Protein AF-A0A3P7J0V4-F1 (afdb_monomer)

Radius of gyration: 17.54 Å; Cα contacts (8 Å, |Δi|>4): 231; chains: 1; bounding box: 43×38×52 Å

Solvent-accessible surface area (backbone atoms only — not comparable to full-atom values): 10113 Å² total; per-residue (Å²): 86,70,74,52,78,43,51,49,66,67,49,63,59,50,65,75,52,75,83,72,81,85,85,71,68,93,69,50,63,64,53,51,56,70,61,60,56,59,62,77,76,71,80,59,53,56,41,36,83,88,79,69,43,52,34,40,43,33,53,40,47,46,61,33,95,44,40,26,37,41,38,42,31,27,38,67,66,92,53,59,69,58,52,55,50,51,48,51,52,51,36,57,55,58,60,40,70,84,74,46,93,64,84,78,56,40,57,44,22,35,31,41,28,65,49,85,52,96,86,54,83,91,57,76,45,81,65,41,77,41,88,54,48,56,43,77,55,91,92,43,78,42,80,44,44,92,85,56,87,71,72,55,34,58,70,59,46,43,54,52,54,50,52,53,53,65,73,78,106

Nearest PDB structures (foldseek):
  5xj2-assembly2_B  TM=6.779E-01  e=8.544E-09  Streptococcus pneumoniae TIGR4
  8z62-assembly2_B  TM=7.684E-01  e=4.699E-06  Pyrococcus horikoshii OT3
  2vs1-assembly1_A  TM=7.237E-01  e=7.784E-06  Pyrococcus abyssi
  6gaz-assembly1_AC  TM=5.799E-01  e=4.862E-01  Sus scrofa
  8css-assembly1_C  TM=6.198E-01  e=1.948E+00  Homo sapiens

Organism: Strongylus vulgaris (NCBI:txid40348)

Secondary structure (DSSP, 8-state):
---EEEEHHHHHHHHTTTT--SSS-TTHHHHHHHHTS-GGGG--PBPBTTTTB-SEEEEEEEEETTEEEEEEEEPPPS-HHHHHHHHHHHHHHHH-GGG-S-TT-EEEEEEEEE-SSTTS----EEEEE-S-EEEEETTEEEEE-SS----S-HHHHHHHHHHHHHHH-

InterPro domains:
  IPR029063 S-adenosyl-L-methionine-dependent methyltransferase superfamily [SSF53335] (34-164)
  IPR045850 tRNA (uracil(54)-C(5))-methyltransferase, metazoa type [PTHR45904] (42-168)

pLDDT: mean 74.43, std 21.43, range [27.09, 95.38]

Foldseek 3Di:
DAFPWDFPVVVVVVVVVVPDDDDDDDPVVVVVQVVVPPPVVLVWDGQDPVVRDTWFTTWTWDDAPQEIEIETETADDPDVVSVLVSLVVVQVQQQDPVNGPDSSHHHAFYWYWHDSDPPDDTDTHTSDGDQFDWHAEPNDIDTHGPPDDDDNDRVVVNVVVVVVVVVVD

Sequence (169 aa):
MKRIVATVAEFVEASGLLSQRSLFGLSWTGAVQIFSVQWQLIGLPPFDEFSRTGVWKMLTVREFGGDVMLILTVNPLEEKEKEESLKKEFAARFLDPTNFSERKFRVTSLFWHSIANCSDQVEYEHIGGAPYIYETLLGCRFRVSPSAFFQTNSQAAQVLYTTIGNFCL

Mean predicted aligned error: 10.37 Å

Structure (mmCIF, N/CA/C/O backbone):
data_AF-A0A3P7J0V4-F1
#
_entry.id   AF-A0A3P7J0V4-F1
#
loop_
_atom_site.group_PDB
_atom_site.id
_atom_site.type_symbol
_atom_site.label_atom_id
_atom_site.label_alt_id
_atom_site.label_comp_id
_atom_site.label_asym_id
_atom_site.label_entity_id
_atom_site.label_seq_id
_atom_site.pdbx_PDB_ins_code
_atom_site.Cartn_x
_atom_site.Cartn_y
_atom_site.Cartn_z
_atom_site.occupancy
_atom_site.B_iso_or_equiv
_atom_site.auth_seq_id
_atom_site.auth_comp_id
_atom_site.auth_asym_id
_atom_site.auth_atom_id
_atom_site.pdbx_PDB_model_num
ATOM 1 N N . MET A 1 1 ? -13.129 0.855 5.617 1.00 37.00 1 MET A N 1
ATOM 2 C CA . MET A 1 1 ? -11.923 0.584 4.817 1.00 37.00 1 MET A CA 1
ATOM 3 C C . MET A 1 1 ? -12.377 0.043 3.465 1.00 37.00 1 MET A C 1
ATOM 5 O O . MET A 1 1 ? -13.427 -0.582 3.364 1.00 37.00 1 MET A O 1
ATOM 9 N N . LYS A 1 2 ? -11.685 0.414 2.392 1.00 33.41 2 LYS A N 1
ATOM 10 C CA . LYS A 1 2 ? -11.922 -0.139 1.058 1.00 33.41 2 LYS A CA 1
ATOM 11 C C . LYS A 1 2 ? -10.589 -0.712 0.627 1.00 33.41 2 LYS A C 1
ATOM 13 O O . LYS A 1 2 ? -9.653 0.040 0.392 1.00 33.41 2 LYS A O 1
ATOM 18 N N . ARG A 1 3 ? -10.485 -2.039 0.585 1.00 33.53 3 ARG A N 1
ATOM 19 C CA . ARG A 1 3 ? -9.364 -2.683 -0.093 1.00 33.53 3 ARG A CA 1
ATOM 20 C C . ARG A 1 3 ? -9.661 -2.556 -1.581 1.00 33.53 3 ARG A C 1
ATOM 22 O O . ARG A 1 3 ? -10.389 -3.374 -2.129 1.00 33.53 3 ARG A O 1
ATOM 29 N N . ILE A 1 4 ? -9.181 -1.484 -2.199 1.00 39.47 4 ILE A N 1
ATOM 30 C CA . ILE A 1 4 ? -9.178 -1.402 -3.655 1.00 39.47 4 ILE A CA 1
ATOM 31 C C . ILE A 1 4 ? -7.970 -2.228 -4.090 1.00 39.47 4 ILE A C 1
ATOM 33 O O . ILE A 1 4 ? -6.830 -1.778 -4.004 1.00 39.47 4 ILE A O 1
ATOM 37 N N . VAL A 1 5 ? -8.231 -3.489 -4.428 1.00 35.41 5 VAL A N 1
ATOM 38 C CA . VAL A 1 5 ? -7.299 -4.307 -5.201 1.00 35.41 5 VAL A CA 1
ATOM 39 C C . VAL A 1 5 ? -7.612 -3.974 -6.645 1.00 35.41 5 VAL A C 1
ATOM 41 O O . VAL A 1 5 ? -8.654 -4.362 -7.159 1.00 35.41 5 VAL A O 1
ATOM 44 N N . ALA A 1 6 ? -6.770 -3.136 -7.225 1.00 40.84 6 ALA A N 1
ATOM 45 C CA . ALA A 1 6 ? -6.906 -2.663 -8.583 1.00 40.84 6 ALA A CA 1
ATOM 46 C C . ALA A 1 6 ? -5.818 -3.304 -9.430 1.00 40.84 6 ALA A C 1
ATOM 48 O O . ALA A 1 6 ? -4.638 -2.989 -9.243 1.00 40.84 6 ALA A O 1
ATOM 49 N N . THR A 1 7 ? -6.203 -4.180 -10.352 1.00 38.47 7 THR A N 1
ATOM 50 C CA . THR A 1 7 ? -5.309 -4.604 -11.428 1.00 38.47 7 THR A CA 1
ATOM 51 C C . THR A 1 7 ? -5.107 -3.404 -12.348 1.00 38.47 7 THR A C 1
ATOM 53 O O . THR A 1 7 ? -6.072 -2.716 -12.682 1.00 38.47 7 THR A O 1
ATOM 56 N N . VAL A 1 8 ? -3.869 -3.103 -12.744 1.00 45.94 8 VAL A N 1
ATOM 57 C CA . VAL A 1 8 ? -3.580 -1.867 -13.501 1.00 45.94 8 VAL A CA 1
ATOM 58 C C . VAL A 1 8 ? -4.386 -1.804 -14.814 1.00 45.94 8 VAL A C 1
ATOM 60 O O . VAL A 1 8 ? -4.818 -0.723 -15.214 1.00 45.94 8 VAL A O 1
ATOM 63 N N . ALA A 1 9 ? -4.673 -2.956 -15.430 1.00 33.09 9 ALA A N 1
ATOM 64 C CA . ALA A 1 9 ? -5.478 -3.074 -16.647 1.00 33.09 9 ALA A CA 1
ATOM 65 C C . ALA A 1 9 ? -6.953 -2.647 -16.472 1.00 33.09 9 ALA A C 1
ATOM 67 O O . ALA A 1 9 ? -7.460 -1.868 -17.277 1.00 33.09 9 ALA A O 1
ATOM 68 N N . GLU A 1 10 ? -7.625 -3.063 -15.394 1.00 34.00 10 GLU A N 1
ATOM 69 C CA . GLU A 1 10 ? -9.054 -2.771 -15.156 1.00 34.00 10 GLU A CA 1
ATOM 70 C C . GLU A 1 10 ? -9.323 -1.269 -14.912 1.00 34.00 10 GLU A C 1
ATOM 72 O O . GLU A 1 10 ? -10.439 -0.776 -15.081 1.00 34.00 10 GLU A O 1
ATOM 77 N N . PHE A 1 11 ? -8.293 -0.502 -14.542 1.00 43.38 11 PHE A N 1
ATOM 78 C CA . PHE A 1 11 ? -8.421 0.919 -14.204 1.00 43.38 11 PHE A CA 1
ATOM 79 C C . PHE A 1 11 ? -8.174 1.864 -15.383 1.00 43.38 11 PHE A C 1
ATOM 81 O O . PHE A 1 11 ? -8.745 2.958 -15.410 1.00 43.38 11 PHE A O 1
ATOM 88 N N . VAL A 1 12 ? -7.394 1.441 -16.386 1.00 37.47 12 VAL A N 1
ATOM 89 C CA . VAL A 1 12 ? -7.288 2.162 -17.667 1.00 37.47 12 VAL A CA 1
ATOM 90 C C . VAL A 1 12 ? -8.668 2.228 -18.329 1.00 37.47 12 VAL A C 1
ATOM 92 O O . VAL A 1 12 ? -9.079 3.295 -18.781 1.00 37.47 12 VAL A O 1
ATOM 95 N N . GLU A 1 13 ? -9.436 1.140 -18.273 1.00 30.64 13 GLU A N 1
ATOM 96 C CA . GLU A 1 13 ? -10.821 1.088 -18.756 1.00 30.64 13 GLU A CA 1
ATOM 97 C C . GLU A 1 13 ? -11.776 1.959 -17.921 1.00 30.64 13 GLU A C 1
ATOM 99 O O . GLU A 1 13 ? -12.579 2.717 -18.471 1.00 30.64 13 GLU A O 1
ATOM 104 N N . ALA A 1 14 ? -11.643 1.947 -16.590 1.00 35.62 14 ALA A N 1
ATOM 105 C CA . ALA A 1 14 ? -12.470 2.767 -15.700 1.00 35.62 14 ALA A CA 1
ATOM 106 C C . ALA A 1 14 ? -12.248 4.285 -15.874 1.00 35.62 14 ALA A C 1
ATOM 108 O O . ALA A 1 14 ? -13.165 5.075 -15.631 1.00 35.62 14 ALA A O 1
ATOM 109 N N . SER A 1 15 ? -11.069 4.713 -16.342 1.00 36.81 15 SER A N 1
ATOM 110 C CA . SER A 1 15 ? -10.793 6.124 -16.655 1.00 36.81 15 SER A CA 1
ATOM 111 C C . SER A 1 15 ? -11.631 6.658 -17.832 1.00 36.81 15 SER A C 1
ATOM 113 O O . SER A 1 15 ? -11.955 7.846 -17.866 1.00 36.81 15 SER A O 1
ATOM 115 N N . GLY A 1 16 ? -12.086 5.778 -18.734 1.00 31.30 16 GLY A N 1
ATOM 116 C CA . GLY A 1 16 ? -13.050 6.103 -19.792 1.00 31.30 16 GLY A CA 1
ATOM 117 C C . GLY A 1 16 ? -14.503 6.218 -19.306 1.00 31.30 16 GLY A C 1
ATOM 118 O O . GLY A 1 16 ? -15.337 6.811 -19.987 1.00 31.30 16 GLY A O 1
ATOM 119 N N . LEU A 1 17 ? -14.815 5.707 -18.109 1.00 33.94 17 LEU A N 1
ATOM 120 C CA . LEU A 1 17 ? -16.166 5.659 -17.527 1.00 33.94 17 LEU A CA 1
ATOM 121 C C . LEU A 1 17 ? -16.463 6.796 -16.531 1.00 33.94 17 LEU A C 1
ATOM 123 O O . LEU A 1 17 ? -17.521 6.809 -15.898 1.00 33.94 17 LEU A O 1
ATOM 127 N N . LEU A 1 18 ? -15.594 7.812 -16.444 1.00 40.34 18 LEU A N 1
ATOM 128 C CA . LEU A 1 18 ? -15.735 8.994 -15.570 1.00 40.34 18 LEU A CA 1
ATOM 129 C C . LEU A 1 18 ? -17.004 9.852 -15.809 1.00 40.34 18 LEU A C 1
ATOM 131 O O . LEU A 1 18 ? -17.198 10.864 -15.133 1.00 40.34 18 LEU A O 1
ATOM 135 N N . SER A 1 19 ? -17.894 9.452 -16.723 1.00 32.06 19 SER A N 1
ATOM 136 C CA . SER A 1 19 ? -19.179 10.106 -16.992 1.00 32.06 19 SER A CA 1
ATOM 137 C C . SER A 1 19 ? -20.293 9.757 -15.983 1.00 32.06 19 SER A C 1
ATOM 139 O O . SER A 1 19 ? -21.213 10.558 -15.821 1.00 32.06 19 SER A O 1
ATOM 141 N N . GLN A 1 20 ? -20.228 8.645 -15.234 1.00 29.59 20 GLN A N 1
ATOM 142 C CA . GLN A 1 20 ? -21.303 8.269 -14.292 1.00 29.59 20 GLN A CA 1
ATOM 143 C C . GLN A 1 20 ? -20.914 8.461 -12.817 1.00 29.59 20 GLN A C 1
ATOM 145 O O . GLN A 1 20 ? -20.478 7.549 -12.121 1.00 29.59 20 GLN A O 1
ATOM 150 N N . ARG A 1 21 ? -21.099 9.690 -12.318 1.00 37.97 21 ARG A N 1
ATOM 151 C CA . ARG A 1 21 ? -20.720 10.132 -10.960 1.00 37.97 21 ARG A CA 1
ATOM 152 C C . ARG A 1 21 ? -21.756 9.895 -9.837 1.00 37.97 21 ARG A C 1
ATOM 154 O O . ARG A 1 21 ? -21.580 10.458 -8.763 1.00 37.97 21 ARG A O 1
ATOM 161 N N . SER A 1 22 ? -22.817 9.098 -10.001 1.00 27.09 22 SER A N 1
ATOM 162 C CA . SER A 1 22 ? -23.930 9.096 -9.019 1.00 27.09 22 SER A CA 1
ATOM 163 C C . SER A 1 22 ? -24.022 7.924 -8.028 1.00 27.09 22 SER A C 1
ATOM 165 O O . SER A 1 22 ? -24.913 7.955 -7.184 1.00 27.09 22 SER A O 1
ATOM 167 N N . LEU A 1 23 ? -23.135 6.918 -8.053 1.00 29.39 23 LEU A N 1
ATOM 168 C CA . LEU A 1 23 ? -23.319 5.703 -7.224 1.00 29.39 23 LEU A CA 1
ATOM 169 C C . LEU A 1 23 ? -22.272 5.446 -6.133 1.00 29.39 23 LEU A C 1
ATOM 171 O O . LEU A 1 23 ? -22.378 4.462 -5.403 1.00 29.39 23 LEU A O 1
ATOM 175 N N . PHE A 1 24 ? -21.292 6.329 -5.946 1.00 33.16 24 PHE A N 1
ATOM 176 C CA . PHE A 1 24 ? -20.198 6.064 -5.013 1.00 33.16 24 PHE A CA 1
ATOM 177 C C . PHE A 1 24 ? -20.072 7.150 -3.942 1.00 33.16 24 PHE A C 1
ATOM 179 O O . PHE A 1 24 ? -19.746 8.300 -4.221 1.00 33.16 24 PHE A O 1
ATOM 186 N N . GLY A 1 25 ? -20.336 6.765 -2.688 1.00 28.48 25 GLY A N 1
ATOM 187 C CA . GLY A 1 25 ? -20.282 7.650 -1.524 1.00 28.48 25 GLY A CA 1
ATOM 188 C C . GLY A 1 25 ? -18.930 8.352 -1.330 1.00 28.48 25 GLY A C 1
ATOM 189 O O . GLY A 1 25 ? -17.876 7.830 -1.707 1.00 28.48 25 GLY A O 1
ATOM 190 N N . LEU A 1 26 ? -19.011 9.515 -0.675 1.00 33.16 26 LEU A N 1
ATOM 191 C CA . LEU A 1 26 ? -18.053 10.621 -0.457 1.00 33.16 26 LEU A CA 1
ATOM 192 C C . LEU A 1 26 ? -16.579 10.308 -0.071 1.00 33.16 26 LEU A C 1
ATOM 194 O O . LEU A 1 26 ? -15.815 11.243 0.144 1.00 33.16 26 LEU A O 1
ATOM 198 N N . SER A 1 27 ? -16.129 9.047 -0.031 1.00 46.94 27 SER A N 1
ATOM 199 C CA . SER A 1 27 ? -14.707 8.664 0.135 1.00 46.94 27 SER A CA 1
ATOM 200 C C . SER A 1 27 ? -13.988 8.346 -1.188 1.00 46.94 27 SER A C 1
ATOM 202 O O . SER A 1 27 ? -12.796 8.045 -1.181 1.00 46.94 27 SER A O 1
ATOM 204 N N . TRP A 1 28 ? -14.695 8.363 -2.324 1.00 44.88 28 TRP A N 1
ATOM 205 C CA . TRP A 1 28 ? -14.108 8.036 -3.629 1.00 44.88 28 TRP A CA 1
ATOM 206 C C . TRP A 1 28 ? -13.198 9.132 -4.194 1.00 44.88 28 TRP A C 1
ATOM 208 O O . TRP A 1 28 ? -12.361 8.810 -5.021 1.00 44.88 28 TRP A O 1
ATOM 218 N N . THR A 1 29 ? -13.284 10.394 -3.755 1.00 45.22 29 THR A N 1
ATOM 219 C CA . THR A 1 29 ? -12.466 11.476 -4.344 1.00 45.22 29 THR A CA 1
ATOM 220 C C . THR A 1 29 ? -10.979 11.353 -4.015 1.00 45.22 29 THR A C 1
ATOM 222 O O . THR A 1 29 ? -10.155 11.518 -4.905 1.00 45.22 29 THR A O 1
ATOM 225 N N . GLY A 1 30 ? -10.623 10.980 -2.779 1.00 43.41 30 GLY A N 1
ATOM 226 C CA . GLY A 1 30 ? -9.222 10.792 -2.377 1.00 43.41 30 GLY A CA 1
ATOM 227 C C . GLY A 1 30 ? -8.562 9.595 -3.064 1.00 43.41 30 GLY A C 1
ATOM 228 O O . GLY A 1 30 ? -7.445 9.712 -3.561 1.00 43.41 30 GLY A O 1
ATOM 229 N N . ALA A 1 31 ? -9.295 8.480 -3.193 1.00 45.28 31 ALA A N 1
ATOM 230 C CA . ALA A 1 31 ? -8.883 7.368 -4.043 1.00 45.28 31 ALA A CA 1
ATOM 231 C C . ALA A 1 31 ? -8.762 7.844 -5.497 1.00 45.28 31 ALA A C 1
ATOM 233 O O . ALA A 1 31 ? -7.691 7.788 -6.064 1.00 45.28 31 ALA A O 1
ATOM 234 N N . VAL A 1 32 ? -9.772 8.472 -6.092 1.00 47.19 32 VAL A N 1
ATOM 235 C CA . VAL A 1 32 ? -9.666 8.995 -7.467 1.00 47.19 32 VAL A CA 1
ATOM 236 C C . VAL A 1 32 ? -8.475 9.951 -7.658 1.00 47.19 32 VAL A C 1
ATOM 238 O O . VAL A 1 32 ? -7.922 9.984 -8.745 1.00 47.19 32 VAL A O 1
ATOM 241 N N . GLN A 1 33 ? -8.005 10.664 -6.631 1.00 45.50 33 GLN A N 1
ATOM 242 C CA . GLN A 1 33 ? -6.861 11.576 -6.730 1.00 45.50 33 GLN A CA 1
ATOM 243 C C . GLN A 1 33 ? -5.488 10.906 -6.557 1.00 45.50 33 GLN A C 1
ATOM 245 O O . GLN A 1 33 ? -4.562 11.241 -7.292 1.00 45.50 33 GLN A O 1
ATOM 250 N N . ILE A 1 34 ? -5.360 9.923 -5.657 1.00 50.06 34 ILE A N 1
ATOM 251 C CA . ILE A 1 34 ? -4.191 9.021 -5.623 1.00 50.06 34 ILE A CA 1
ATOM 252 C C . ILE A 1 34 ? -4.117 8.221 -6.936 1.00 50.06 34 ILE A C 1
ATOM 254 O O . ILE A 1 34 ? -3.036 7.948 -7.443 1.00 50.06 34 ILE A O 1
ATOM 258 N N . PHE A 1 35 ? -5.272 7.868 -7.503 1.00 47.72 35 PHE A N 1
ATOM 259 C CA . PHE A 1 35 ? -5.399 7.005 -8.676 1.00 47.72 35 PHE A CA 1
ATOM 260 C C . PHE A 1 35 ? -5.402 7.795 -10.002 1.00 47.72 35 PHE A C 1
ATOM 262 O O . PHE A 1 35 ? -5.111 7.221 -11.045 1.00 47.72 35 PHE A O 1
ATOM 269 N N . SER A 1 36 ? -5.634 9.117 -9.969 1.00 40.91 36 SER A N 1
ATOM 270 C CA . SER A 1 36 ? -5.398 10.069 -11.073 1.00 40.91 36 SER A CA 1
ATOM 271 C C . SER A 1 36 ? -3.907 10.356 -11.278 1.00 40.91 36 SER A C 1
ATOM 273 O O . SER A 1 36 ? -3.541 11.226 -12.073 1.00 40.91 36 SER A O 1
ATOM 275 N N . VAL A 1 37 ? -3.022 9.633 -10.592 1.00 47.44 37 VAL A N 1
ATOM 276 C CA . VAL A 1 37 ? -1.644 9.491 -11.046 1.00 47.44 37 VAL A CA 1
ATOM 277 C C . VAL A 1 37 ? -1.713 8.745 -12.371 1.00 47.44 37 VAL A C 1
ATOM 279 O O . VAL A 1 37 ? -1.754 7.522 -12.425 1.00 47.44 37 VAL A O 1
ATOM 282 N N . GLN A 1 38 ? -1.825 9.520 -13.449 1.00 44.31 38 GLN A N 1
ATOM 283 C CA . GLN A 1 38 ? -1.704 9.060 -14.819 1.00 44.31 38 GLN A CA 1
ATOM 284 C C . GLN A 1 38 ? -0.436 8.212 -14.894 1.00 44.31 38 GLN A C 1
ATOM 286 O O . GLN A 1 38 ? 0.671 8.742 -14.892 1.00 44.31 38 GLN A O 1
ATOM 291 N N . TRP A 1 39 ? -0.601 6.891 -14.970 1.00 50.28 39 TRP A N 1
ATOM 292 C CA . TRP A 1 39 ? 0.478 5.915 -15.161 1.00 50.28 39 TRP A CA 1
ATOM 293 C C . TRP A 1 39 ? 1.312 6.195 -16.423 1.00 50.28 39 TRP A C 1
ATOM 295 O O . TRP A 1 39 ? 2.413 5.675 -16.567 1.00 50.28 39 TRP A O 1
ATOM 305 N N . GLN A 1 40 ? 0.830 7.095 -17.289 1.00 4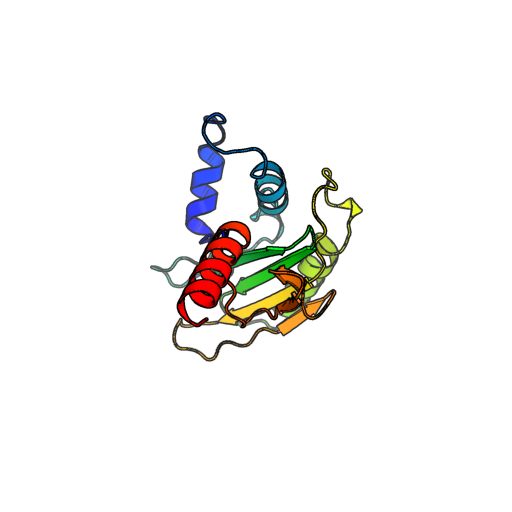1.78 40 GLN A N 1
ATOM 306 C CA . GLN A 1 40 ? 1.596 7.728 -18.361 1.00 41.78 40 GLN A CA 1
ATOM 307 C C . GLN A 1 40 ? 2.883 8.420 -17.871 1.00 41.78 40 GLN A C 1
ATOM 309 O O . GLN A 1 40 ? 3.812 8.562 -18.657 1.00 41.78 40 GLN A O 1
ATOM 314 N N . LEU A 1 41 ? 2.974 8.819 -16.596 1.00 42.00 41 LEU A N 1
ATOM 315 C CA . LEU A 1 41 ? 4.153 9.495 -16.043 1.00 42.00 41 LEU A CA 1
ATOM 316 C C . LEU A 1 41 ? 5.346 8.567 -15.784 1.00 42.00 41 LEU A C 1
ATOM 318 O O . LEU A 1 41 ? 6.466 9.056 -15.811 1.00 42.00 41 LEU A O 1
ATOM 322 N N . ILE A 1 42 ? 5.147 7.255 -15.601 1.00 54.72 42 ILE A N 1
ATOM 323 C CA . ILE A 1 42 ? 6.261 6.335 -15.290 1.00 54.72 42 ILE A CA 1
ATOM 324 C C . ILE A 1 42 ? 6.808 5.628 -16.552 1.00 54.72 42 ILE A C 1
ATOM 326 O O . ILE A 1 42 ? 7.644 4.735 -16.474 1.00 54.72 42 ILE A O 1
ATOM 330 N N . GLY A 1 43 ? 6.350 6.015 -17.749 1.00 60.81 43 GLY A N 1
ATOM 331 C CA . GLY A 1 43 ? 6.928 5.606 -19.043 1.00 60.81 43 GLY A CA 1
ATOM 332 C C . GLY A 1 43 ? 6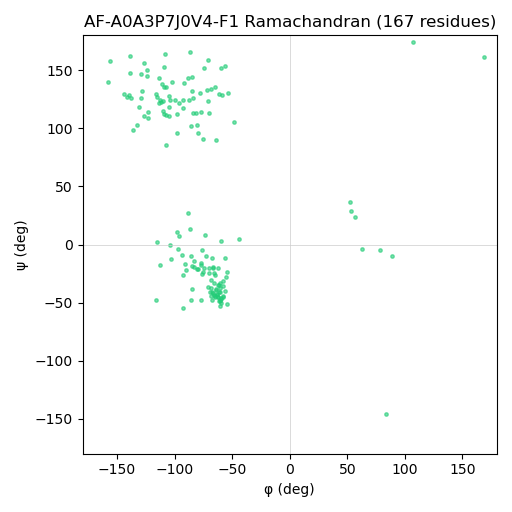.890 4.106 -19.384 1.00 60.81 43 GLY A C 1
ATOM 333 O O . GLY A 1 43 ? 7.278 3.729 -20.487 1.00 60.81 43 GLY A O 1
ATOM 334 N N . LEU A 1 44 ? 6.424 3.249 -18.473 1.00 71.94 44 LEU A N 1
ATOM 335 C CA . LEU A 1 44 ? 6.434 1.793 -18.601 1.00 71.94 44 LEU A CA 1
ATOM 336 C C . LEU A 1 44 ? 5.009 1.235 -18.711 1.00 71.94 44 LEU A C 1
ATOM 338 O O . LEU A 1 44 ? 4.102 1.747 -18.048 1.00 71.94 44 LEU A O 1
ATOM 342 N N . PRO A 1 45 ? 4.795 0.181 -19.518 1.00 78.88 45 PRO A N 1
ATOM 343 C CA . PRO A 1 45 ? 3.469 -0.376 -19.741 1.00 78.88 45 PRO A CA 1
ATOM 344 C C . PRO A 1 45 ? 2.961 -1.188 -18.533 1.00 78.88 45 PRO A C 1
ATOM 346 O O . PRO A 1 45 ? 3.763 -1.763 -17.780 1.00 78.88 45 PRO A O 1
ATOM 349 N N . PRO A 1 46 ? 1.628 -1.264 -18.344 1.00 81.56 46 PRO A N 1
ATOM 350 C CA . PRO A 1 46 ? 1.025 -2.196 -17.397 1.00 81.56 46 PRO A CA 1
ATOM 351 C C . PRO A 1 46 ? 1.375 -3.641 -17.756 1.00 81.56 46 PRO A C 1
ATOM 353 O O . PRO A 1 46 ? 1.625 -3.954 -18.919 1.00 81.56 46 PRO A O 1
ATOM 356 N N . PHE A 1 47 ? 1.412 -4.511 -16.750 1.00 82.00 47 PHE A N 1
ATOM 357 C CA . PHE A 1 47 ? 1.640 -5.935 -16.951 1.00 82.00 47 PHE A CA 1
ATOM 358 C C . PHE A 1 47 ? 0.413 -6.579 -17.599 1.00 82.00 47 PHE A C 1
ATOM 360 O O . PHE A 1 47 ? -0.693 -6.500 -17.066 1.00 82.00 47 PHE A O 1
ATOM 367 N N . ASP A 1 48 ? 0.629 -7.222 -18.737 1.00 79.81 48 ASP A N 1
ATOM 368 C CA . ASP A 1 48 ? -0.347 -8.042 -19.439 1.00 79.81 48 ASP A CA 1
ATOM 369 C C . ASP A 1 48 ? -0.133 -9.512 -19.058 1.00 79.81 48 ASP A C 1
ATOM 371 O O . ASP A 1 48 ? 0.947 -10.075 -19.249 1.00 79.81 48 ASP A O 1
ATOM 375 N N . GLU A 1 49 ? -1.171 -10.142 -18.508 1.00 79.50 49 GLU A N 1
ATOM 376 C CA . GLU A 1 49 ? -1.125 -11.534 -18.058 1.00 79.50 49 GLU A CA 1
ATOM 377 C C . GLU A 1 49 ? -1.003 -12.538 -19.212 1.00 79.50 49 GLU A C 1
ATOM 379 O O . GLU A 1 49 ? -0.379 -13.586 -19.035 1.00 79.50 49 GLU A O 1
ATOM 384 N N . PHE A 1 50 ? -1.546 -12.223 -20.394 1.00 80.06 50 PHE A N 1
ATOM 385 C CA . PHE A 1 50 ? -1.518 -13.118 -21.551 1.00 80.06 50 PHE A CA 1
ATOM 386 C C . PHE A 1 50 ? -0.151 -13.112 -22.228 1.00 80.06 50 PHE A C 1
ATOM 388 O O . PHE A 1 50 ? 0.404 -14.173 -22.511 1.00 80.06 50 PHE A O 1
ATOM 395 N N . SER A 1 51 ? 0.410 -11.923 -22.472 1.00 82.81 51 SER A N 1
ATOM 396 C CA . SER A 1 51 ? 1.742 -11.790 -23.077 1.00 82.81 51 SER A CA 1
ATOM 397 C C . SER A 1 51 ? 2.881 -11.920 -22.060 1.00 82.81 51 SER A C 1
ATOM 399 O O . SER A 1 51 ? 4.031 -12.105 -22.454 1.00 82.81 51 SER A O 1
ATOM 401 N N . ARG A 1 52 ? 2.576 -11.843 -20.754 1.00 80.19 52 ARG A N 1
ATOM 402 C CA . ARG A 1 52 ? 3.537 -11.782 -19.636 1.00 80.19 52 ARG A CA 1
ATOM 403 C C . ARG A 1 52 ? 4.571 -10.666 -19.789 1.00 80.19 52 ARG A C 1
ATOM 405 O O . ARG A 1 52 ? 5.691 -10.778 -19.291 1.00 80.19 52 ARG A O 1
ATOM 412 N N . THR A 1 53 ? 4.190 -9.590 -20.467 1.00 79.69 53 THR A N 1
ATOM 413 C CA . THR A 1 53 ? 5.029 -8.410 -20.676 1.00 79.69 53 THR A CA 1
ATOM 414 C C . THR A 1 53 ? 4.508 -7.228 -19.871 1.00 79.69 53 THR A C 1
ATOM 416 O O . THR A 1 53 ? 3.323 -7.144 -19.570 1.00 79.69 53 THR A O 1
ATOM 419 N N . GLY A 1 54 ? 5.400 -6.310 -19.506 1.00 81.06 54 GLY A N 1
ATOM 420 C CA . GLY A 1 54 ? 5.067 -5.103 -18.753 1.00 81.06 54 GLY A CA 1
ATOM 421 C C . GLY A 1 54 ? 5.531 -5.145 -17.304 1.00 81.06 54 GLY A C 1
ATOM 422 O O . GLY A 1 54 ? 6.102 -6.131 -16.838 1.00 81.06 54 GLY A O 1
ATOM 423 N N . VAL A 1 55 ? 5.353 -4.023 -16.609 1.00 83.38 55 VAL A N 1
ATOM 424 C CA . VAL A 1 55 ? 5.982 -3.798 -15.300 1.00 83.38 55 VAL A CA 1
ATOM 425 C C . VAL A 1 55 ? 4.940 -3.658 -14.203 1.00 83.38 55 VAL A C 1
ATOM 427 O O . VAL A 1 55 ? 5.047 -4.315 -13.174 1.00 83.38 55 VAL A O 1
ATOM 430 N N . TRP A 1 56 ? 3.900 -2.852 -14.405 1.00 84.62 56 TRP A N 1
ATOM 431 C CA . TRP A 1 56 ? 2.954 -2.534 -13.331 1.00 84.62 56 TRP A CA 1
ATOM 432 C C . TRP A 1 56 ? 1.881 -3.610 -13.184 1.00 84.62 56 TRP A C 1
ATOM 434 O O . TRP A 1 56 ? 1.032 -3.746 -14.061 1.00 84.62 56 TRP A O 1
ATOM 444 N N . LYS A 1 57 ? 1.881 -4.346 -12.066 1.00 83.94 57 LYS A N 1
ATOM 445 C CA . LYS A 1 57 ? 0.872 -5.384 -11.795 1.00 83.94 57 LYS A CA 1
ATOM 446 C C . LYS A 1 57 ? -0.302 -4.839 -10.993 1.00 83.94 57 LYS A C 1
ATOM 448 O O . LYS A 1 57 ? -1.454 -4.967 -11.402 1.00 83.94 57 LYS A O 1
ATOM 453 N N . MET A 1 58 ? -0.016 -4.227 -9.845 1.00 83.06 58 MET A N 1
ATOM 454 C CA . MET A 1 58 ? -1.054 -3.845 -8.887 1.00 83.06 58 MET A CA 1
ATOM 455 C C . MET A 1 58 ? -0.581 -2.729 -7.956 1.00 83.06 58 MET A C 1
ATOM 457 O O . MET A 1 58 ? 0.535 -2.773 -7.444 1.00 83.06 58 MET A O 1
ATOM 461 N N . LEU A 1 59 ? -1.461 -1.772 -7.660 1.00 85.44 59 LEU A N 1
ATOM 462 C CA . LEU A 1 59 ? -1.270 -0.807 -6.576 1.00 85.44 59 LEU A CA 1
ATOM 463 C C . LEU A 1 59 ? -2.228 -1.152 -5.437 1.00 85.44 59 LEU A C 1
ATOM 465 O O . LEU A 1 59 ? -3.442 -1.012 -5.568 1.00 85.44 59 LEU A O 1
ATOM 469 N N . THR A 1 60 ? -1.688 -1.602 -4.307 1.00 86.12 60 THR A N 1
ATOM 470 C CA . THR A 1 60 ? -2.490 -1.848 -3.105 1.00 86.12 60 THR A CA 1
ATOM 471 C C . THR A 1 60 ? -2.482 -0.609 -2.225 1.00 86.12 60 THR A C 1
ATOM 473 O O . THR A 1 60 ? -1.426 -0.142 -1.802 1.00 86.12 60 THR A O 1
ATOM 476 N N . VAL A 1 61 ? -3.676 -0.117 -1.903 1.00 87.25 61 VAL A N 1
ATOM 477 C CA . VAL A 1 61 ? -3.876 1.017 -0.997 1.00 87.25 61 VAL A CA 1
ATOM 478 C C . VAL A 1 61 ? -4.502 0.511 0.297 1.00 87.25 61 VAL A C 1
ATOM 480 O O . VAL A 1 61 ? -5.564 -0.116 0.284 1.00 87.25 61 VAL A O 1
ATOM 483 N N . ARG A 1 62 ? -3.842 0.774 1.426 1.00 87.50 62 ARG A N 1
ATOM 484 C CA . ARG A 1 62 ? -4.384 0.535 2.768 1.00 87.50 62 ARG A CA 1
ATOM 485 C C . ARG A 1 62 ? -4.530 1.874 3.472 1.00 87.50 62 ARG A C 1
ATOM 487 O O . ARG A 1 62 ? -3.568 2.624 3.557 1.00 87.50 62 ARG A O 1
ATOM 494 N N . GLU A 1 63 ? -5.719 2.159 3.982 1.00 86.81 63 GLU A N 1
ATOM 495 C CA . GLU A 1 63 ? -6.033 3.423 4.648 1.00 86.81 63 GLU A CA 1
ATOM 496 C C . GLU A 1 63 ? -6.683 3.147 6.001 1.00 86.81 63 GLU A C 1
ATOM 498 O O . GLU A 1 63 ? -7.706 2.457 6.068 1.00 86.81 63 GLU A O 1
ATOM 503 N N . PHE A 1 64 ? -6.113 3.738 7.052 1.00 85.50 64 PHE A N 1
ATOM 504 C CA . PHE A 1 64 ? -6.652 3.711 8.407 1.00 85.50 64 PHE A CA 1
ATOM 505 C C . PHE A 1 64 ? -6.484 5.075 9.070 1.00 85.50 64 PHE A C 1
ATOM 507 O O . PHE A 1 64 ? -5.394 5.639 9.074 1.00 85.50 64 PHE A O 1
ATOM 514 N N . GLY A 1 65 ? -7.568 5.628 9.620 1.00 78.38 65 GLY A N 1
ATOM 515 C CA . GLY A 1 65 ? -7.519 6.891 10.369 1.00 78.38 65 GLY A CA 1
ATOM 516 C C . GLY A 1 65 ? -6.932 8.091 9.604 1.00 78.38 65 GLY A C 1
ATOM 517 O O . GLY A 1 65 ? -6.437 9.016 10.239 1.00 78.38 65 GLY A O 1
ATOM 518 N N . GLY A 1 66 ? -6.957 8.071 8.265 1.00 80.75 66 GLY A N 1
ATOM 519 C CA . GLY A 1 66 ? -6.364 9.095 7.395 1.00 80.75 66 GLY A CA 1
ATOM 520 C C . GLY A 1 66 ? -4.893 8.863 7.021 1.00 80.75 66 GLY A C 1
ATOM 521 O O . GLY A 1 66 ? -4.393 9.537 6.120 1.00 80.75 66 GLY A O 1
ATOM 522 N N . ASP A 1 67 ? -4.212 7.900 7.649 1.00 86.69 67 ASP A N 1
ATOM 523 C CA . ASP A 1 67 ? -2.887 7.444 7.230 1.00 86.69 67 ASP A CA 1
ATOM 524 C C . ASP A 1 67 ? -3.022 6.385 6.125 1.00 86.69 67 ASP A C 1
ATOM 526 O O . ASP A 1 67 ? -3.789 5.424 6.240 1.00 86.69 67 ASP A O 1
ATOM 530 N N . VAL A 1 68 ? -2.254 6.561 5.051 1.00 88.88 68 VAL A N 1
ATOM 531 C CA . VAL A 1 68 ? -2.272 5.706 3.862 1.00 88.88 68 VAL A CA 1
ATOM 532 C C . VAL A 1 68 ? -0.927 5.011 3.684 1.00 88.88 68 VAL A C 1
ATOM 534 O O . VAL A 1 68 ? 0.128 5.648 3.657 1.00 88.88 68 VAL A O 1
ATOM 537 N N . MET A 1 69 ? -0.989 3.696 3.502 1.00 90.81 69 MET A N 1
ATOM 538 C CA . MET A 1 69 ? 0.103 2.858 3.031 1.00 90.81 69 MET A CA 1
ATOM 539 C C . MET A 1 69 ? -0.146 2.471 1.577 1.00 90.81 69 MET A C 1
ATOM 541 O O . MET A 1 69 ? -1.206 1.930 1.246 1.00 90.81 69 MET A O 1
ATOM 545 N N . LEU A 1 70 ? 0.846 2.711 0.726 1.00 91.06 70 LEU A N 1
ATOM 546 C CA . LEU A 1 70 ? 0.850 2.264 -0.661 1.00 91.06 70 LEU A CA 1
ATOM 547 C C . LEU A 1 70 ? 1.844 1.121 -0.821 1.00 91.06 70 LEU A C 1
ATOM 549 O O . LEU A 1 70 ? 2.966 1.185 -0.324 1.00 91.06 70 LEU A O 1
ATOM 553 N N . ILE A 1 71 ? 1.428 0.084 -1.536 1.00 90.50 71 ILE A N 1
ATOM 554 C CA . ILE A 1 71 ? 2.279 -1.045 -1.892 1.00 90.50 71 ILE A CA 1
ATOM 555 C C . ILE A 1 71 ? 2.198 -1.203 -3.404 1.00 90.50 71 ILE A C 1
ATOM 557 O O . ILE A 1 71 ? 1.146 -1.573 -3.938 1.00 90.50 71 ILE A O 1
ATOM 561 N N . LEU A 1 72 ? 3.296 -0.903 -4.090 1.00 89.88 72 LEU A N 1
ATOM 562 C CA . LEU A 1 72 ? 3.386 -1.035 -5.535 1.00 89.88 72 LEU A CA 1
ATOM 563 C C . LEU A 1 72 ? 3.939 -2.412 -5.887 1.00 89.88 72 LEU A C 1
ATOM 565 O O . LEU A 1 72 ? 5.055 -2.754 -5.512 1.00 89.88 72 LEU A O 1
ATOM 569 N N . THR A 1 73 ? 3.126 -3.202 -6.581 1.00 88.50 73 THR A N 1
ATOM 570 C CA . THR A 1 73 ? 3.485 -4.536 -7.054 1.00 88.50 73 THR A CA 1
ATOM 571 C C . THR A 1 73 ? 3.888 -4.479 -8.515 1.00 88.50 73 THR A C 1
ATOM 573 O O . THR A 1 73 ? 3.108 -4.028 -9.362 1.00 88.50 73 THR A O 1
ATOM 576 N N . VAL A 1 74 ? 5.087 -4.969 -8.806 1.00 88.38 74 VAL A N 1
ATOM 577 C CA . VAL A 1 74 ? 5.679 -4.952 -10.140 1.00 88.38 74 VAL A CA 1
ATOM 578 C C . VAL A 1 74 ? 6.131 -6.335 -10.580 1.00 88.38 74 VAL A C 1
ATOM 580 O O . VAL A 1 74 ? 6.412 -7.215 -9.765 1.00 88.38 74 VAL A O 1
ATOM 583 N N . ASN A 1 75 ? 6.214 -6.518 -11.893 1.00 88.12 75 ASN A N 1
ATOM 584 C CA . ASN A 1 75 ? 7.035 -7.565 -12.472 1.00 88.12 75 ASN A CA 1
ATOM 585 C C . ASN A 1 75 ? 8.517 -7.184 -12.299 1.00 88.12 75 ASN A C 1
ATOM 587 O O . ASN A 1 75 ? 8.849 -6.044 -12.627 1.00 88.12 75 ASN A O 1
ATOM 591 N N . PRO A 1 76 ? 9.395 -8.090 -11.831 1.00 85.69 76 PRO A N 1
ATOM 592 C CA . PRO A 1 76 ? 10.818 -7.804 -11.700 1.00 85.69 76 PRO A CA 1
ATOM 593 C C . PRO A 1 76 ? 11.413 -7.301 -13.014 1.00 85.69 76 PRO A C 1
ATOM 595 O O . PRO A 1 76 ? 11.190 -7.902 -14.068 1.00 85.69 76 PRO A O 1
ATOM 598 N N . LEU A 1 77 ? 12.151 -6.191 -12.952 1.00 84.44 77 LEU A N 1
ATOM 599 C CA . LEU A 1 77 ? 12.854 -5.659 -14.112 1.00 84.44 77 LEU A CA 1
ATOM 600 C C . LEU A 1 77 ? 14.207 -6.365 -14.244 1.00 84.44 77 LEU A C 1
ATOM 602 O O . LEU A 1 77 ? 14.877 -6.648 -13.252 1.00 84.44 77 LEU A O 1
ATOM 606 N N . GLU A 1 78 ? 14.649 -6.602 -15.479 1.00 81.44 78 GLU A N 1
ATOM 607 C CA . GLU A 1 78 ? 16.005 -7.112 -15.731 1.00 81.44 78 GLU A CA 1
ATOM 608 C C . GLU A 1 78 ? 17.074 -6.083 -15.323 1.00 81.44 78 GLU A C 1
ATOM 610 O O . GLU A 1 78 ? 18.149 -6.429 -14.833 1.00 81.44 78 GLU A O 1
ATOM 615 N N . GLU A 1 79 ? 16.757 -4.796 -15.482 1.00 86.62 79 GLU A N 1
ATOM 616 C CA . GLU A 1 79 ? 17.664 -3.686 -15.216 1.00 86.62 79 GLU A CA 1
ATOM 617 C C . GLU A 1 79 ? 17.415 -3.076 -13.832 1.00 86.62 79 GLU A C 1
ATOM 619 O O . GLU A 1 79 ? 16.561 -2.206 -13.642 1.00 86.62 79 GLU A O 1
ATOM 624 N N . LYS A 1 80 ? 18.210 -3.521 -12.855 1.00 86.38 80 LYS A N 1
ATOM 625 C CA . LYS A 1 80 ? 18.089 -3.103 -11.449 1.00 86.38 80 LYS A CA 1
ATOM 626 C C . LYS A 1 80 ? 18.281 -1.601 -11.230 1.00 86.38 80 LYS A C 1
ATOM 628 O O . LYS A 1 80 ? 17.635 -1.027 -10.362 1.00 86.38 80 LYS A O 1
ATOM 633 N N . GLU A 1 81 ? 19.136 -0.944 -12.014 1.00 88.00 81 GLU A N 1
ATOM 634 C CA . GLU A 1 81 ? 19.365 0.504 -11.887 1.00 88.00 81 GLU A CA 1
ATOM 635 C C . GLU A 1 81 ? 18.105 1.316 -12.211 1.00 88.00 81 GLU A C 1
ATOM 637 O O . GLU A 1 81 ? 17.786 2.282 -11.513 1.00 88.00 81 GLU A O 1
ATOM 642 N N . LYS A 1 82 ? 17.345 0.885 -13.226 1.00 85.75 82 LYS A N 1
ATOM 643 C CA . LYS A 1 82 ? 16.048 1.486 -13.548 1.00 85.75 82 LYS A CA 1
ATOM 644 C C . LYS A 1 82 ? 15.045 1.247 -12.431 1.00 85.75 82 LYS A C 1
ATOM 646 O O . LYS A 1 82 ? 14.366 2.187 -12.036 1.00 85.75 82 LYS A O 1
ATOM 651 N N . GLU A 1 83 ? 14.985 0.035 -11.884 1.00 87.56 83 GLU A N 1
ATOM 652 C CA . GLU A 1 83 ? 14.097 -0.284 -10.760 1.00 87.56 83 GLU A CA 1
ATOM 653 C C . GLU A 1 83 ? 14.371 0.613 -9.538 1.00 87.56 83 GLU A C 1
ATOM 655 O O . GLU A 1 83 ? 13.446 1.201 -8.980 1.00 87.56 83 GLU A O 1
ATOM 660 N N . GLU A 1 84 ? 15.640 0.824 -9.182 1.00 89.75 84 GLU A N 1
ATOM 661 C CA . GLU A 1 84 ? 16.028 1.739 -8.100 1.00 89.75 84 GLU A CA 1
ATOM 662 C C . GLU A 1 84 ? 15.662 3.204 -8.381 1.00 89.75 84 GLU A C 1
ATOM 664 O O . GLU A 1 84 ? 15.236 3.933 -7.479 1.00 89.75 84 GLU A O 1
ATOM 669 N N . SER A 1 85 ? 15.793 3.655 -9.631 1.00 88.81 85 SER A N 1
ATOM 670 C CA . SER A 1 85 ? 15.358 4.998 -10.030 1.00 88.81 85 SER A CA 1
ATOM 671 C C . SER A 1 85 ? 13.843 5.166 -9.875 1.00 88.81 85 SER A C 1
ATOM 673 O O . SER A 1 85 ? 13.386 6.172 -9.332 1.00 88.81 85 SER A O 1
ATOM 675 N N . LEU A 1 86 ? 13.069 4.160 -10.290 1.00 87.38 86 LEU A N 1
ATOM 676 C CA . LEU A 1 86 ? 11.609 4.152 -10.187 1.00 87.38 86 LEU A CA 1
ATOM 677 C C . LEU A 1 86 ? 11.140 4.188 -8.733 1.00 87.38 86 LEU A C 1
ATOM 679 O O . LEU A 1 86 ? 10.233 4.950 -8.398 1.00 87.38 86 LEU A O 1
ATOM 683 N N . LYS A 1 87 ? 11.784 3.417 -7.848 1.00 90.31 87 LYS A N 1
ATOM 684 C CA . LYS A 1 87 ? 11.503 3.450 -6.404 1.00 90.31 87 LYS A CA 1
ATOM 685 C C . LYS A 1 87 ? 11.700 4.850 -5.827 1.00 90.31 87 LYS A C 1
ATOM 687 O O . LYS A 1 87 ? 10.847 5.329 -5.081 1.00 90.31 87 LYS A O 1
ATOM 692 N N . LYS A 1 88 ? 12.802 5.521 -6.184 1.00 90.00 88 LYS A N 1
ATOM 693 C CA . LYS A 1 88 ? 13.108 6.883 -5.716 1.00 90.00 88 LYS A CA 1
ATOM 694 C C . LYS A 1 88 ? 12.104 7.908 -6.228 1.00 90.00 88 LYS A C 1
ATOM 696 O O . LYS A 1 88 ? 11.645 8.738 -5.448 1.00 90.00 88 LYS A O 1
ATOM 701 N N . GLU A 1 89 ? 11.747 7.841 -7.507 1.00 86.94 89 GLU A N 1
ATOM 702 C CA . GLU A 1 89 ? 10.748 8.730 -8.107 1.00 86.94 89 GLU A CA 1
ATOM 703 C C . GLU A 1 89 ? 9.373 8.538 -7.459 1.00 86.94 89 GLU A C 1
ATOM 705 O O . GLU A 1 89 ? 8.726 9.506 -7.053 1.00 86.94 89 GLU A O 1
ATOM 710 N N . PHE A 1 90 ? 8.964 7.282 -7.269 1.00 86.44 90 PHE A N 1
ATOM 711 C CA . PHE A 1 90 ? 7.730 6.936 -6.578 1.00 86.44 90 PHE A CA 1
ATOM 712 C C . PHE A 1 90 ? 7.729 7.466 -5.138 1.00 86.44 90 PHE A C 1
ATOM 714 O O . PHE A 1 90 ? 6.778 8.127 -4.716 1.00 86.44 90 PHE A O 1
ATOM 721 N N . ALA A 1 91 ? 8.817 7.258 -4.393 1.00 89.25 91 ALA A N 1
ATOM 722 C CA . ALA A 1 91 ? 8.946 7.771 -3.035 1.00 89.25 91 ALA A CA 1
ATOM 723 C C . ALA A 1 91 ? 8.860 9.303 -2.980 1.00 89.25 91 ALA A C 1
ATOM 725 O O . ALA A 1 91 ? 8.086 9.844 -2.191 1.00 89.25 91 ALA A O 1
ATOM 726 N N . ALA A 1 92 ? 9.588 10.005 -3.850 1.00 87.31 92 ALA A N 1
ATOM 727 C CA . ALA A 1 92 ? 9.569 11.463 -3.915 1.00 87.31 92 ALA A CA 1
ATOM 728 C C . ALA A 1 92 ? 8.175 12.013 -4.259 1.00 87.31 92 ALA A C 1
ATOM 730 O O . ALA A 1 92 ? 7.715 12.980 -3.654 1.00 87.31 92 ALA A O 1
ATOM 731 N N . ARG A 1 93 ? 7.468 11.369 -5.194 1.00 83.81 93 ARG A N 1
ATOM 732 C CA . ARG A 1 93 ? 6.139 11.796 -5.640 1.00 83.81 93 ARG A CA 1
ATOM 733 C C . ARG A 1 93 ? 5.082 11.634 -4.553 1.00 83.81 93 ARG A C 1
ATOM 735 O O . ARG A 1 93 ? 4.296 12.553 -4.336 1.00 83.81 93 ARG A O 1
ATOM 742 N N . PHE A 1 94 ? 5.031 10.475 -3.900 1.00 84.19 94 PHE A N 1
ATOM 743 C CA . PHE A 1 94 ? 3.936 10.149 -2.985 1.00 84.19 94 PHE A CA 1
ATOM 744 C C . PHE A 1 94 ? 4.188 10.572 -1.534 1.00 84.19 94 PHE A C 1
ATOM 746 O O . PHE A 1 94 ? 3.217 10.749 -0.803 1.00 84.19 94 PHE A O 1
ATOM 753 N N . LEU A 1 95 ? 5.442 10.764 -1.106 1.00 85.94 95 LEU A N 1
ATOM 754 C CA . LEU A 1 95 ? 5.733 11.279 0.240 1.00 85.94 95 LEU A CA 1
ATOM 755 C C . LEU A 1 95 ? 5.607 12.797 0.350 1.00 85.94 95 LEU A C 1
ATOM 757 O O . LEU A 1 95 ? 5.446 13.299 1.460 1.00 85.94 95 LEU A O 1
ATOM 761 N N . ASP A 1 96 ? 5.681 13.530 -0.761 1.00 82.81 96 ASP A N 1
ATOM 762 C CA . ASP A 1 96 ? 5.517 14.980 -0.748 1.00 82.81 96 ASP A CA 1
ATOM 763 C C . ASP A 1 96 ? 4.023 15.353 -0.622 1.00 82.81 96 ASP A C 1
ATOM 765 O O . ASP A 1 96 ? 3.240 15.114 -1.545 1.00 82.81 96 ASP A O 1
ATOM 769 N N . PRO A 1 97 ? 3.587 15.970 0.493 1.00 73.75 97 PRO A N 1
ATOM 770 C CA . PRO A 1 97 ? 2.186 16.327 0.699 1.00 73.75 97 PRO A CA 1
ATOM 771 C C . PRO A 1 97 ? 1.685 17.412 -0.262 1.00 73.75 97 PRO A C 1
ATOM 773 O O . PRO A 1 97 ? 0.475 17.555 -0.434 1.00 73.75 97 PRO A O 1
ATOM 776 N N . THR A 1 98 ? 2.582 18.202 -0.864 1.00 76.94 98 THR A N 1
ATOM 777 C CA . THR A 1 98 ? 2.216 19.287 -1.792 1.00 76.94 98 THR A CA 1
ATOM 778 C C . THR A 1 98 ? 1.672 18.760 -3.118 1.00 76.94 98 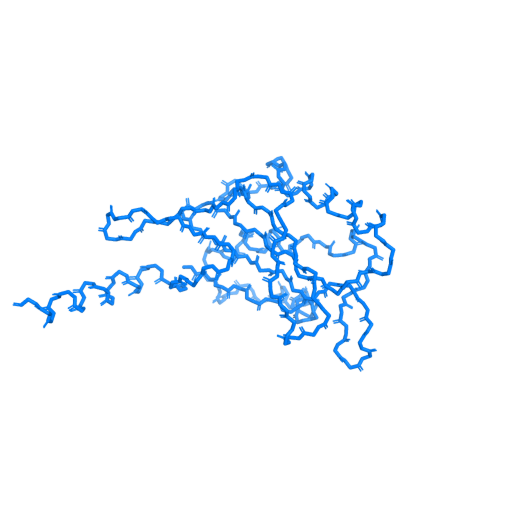THR A C 1
ATOM 780 O O . THR A 1 98 ? 0.922 19.451 -3.806 1.00 76.94 98 THR A O 1
ATOM 783 N N . ASN A 1 99 ? 1.975 17.500 -3.429 1.00 73.06 99 ASN A N 1
ATOM 784 C CA . ASN A 1 99 ? 1.535 16.808 -4.630 1.00 73.06 99 ASN A CA 1
ATOM 785 C C . ASN A 1 99 ? 0.048 16.433 -4.631 1.00 73.06 99 ASN A C 1
ATOM 787 O O . ASN A 1 99 ? -0.475 16.035 -5.677 1.00 73.06 99 ASN A O 1
ATOM 791 N N . PHE A 1 100 ? -0.636 16.579 -3.494 1.00 71.81 100 PHE A N 1
ATOM 792 C CA . PHE A 1 100 ? -2.052 16.269 -3.341 1.00 71.81 100 PHE A CA 1
ATOM 793 C C . PHE A 1 100 ? -2.859 17.552 -3.122 1.00 71.81 100 PHE A C 1
ATOM 795 O O . PHE A 1 100 ? -2.624 18.311 -2.183 1.00 71.81 100 PHE A O 1
ATOM 802 N N . SER A 1 101 ? -3.844 17.797 -3.991 1.00 65.06 101 SER A N 1
ATOM 803 C CA . SER A 1 101 ? -4.697 18.994 -3.914 1.00 65.06 101 SER A CA 1
ATOM 804 C C . SER A 1 101 ? -5.754 18.889 -2.804 1.00 65.06 101 SER A C 1
ATOM 806 O O . SER A 1 101 ? -6.186 19.910 -2.276 1.00 65.06 101 SER A O 1
ATOM 808 N N . GLU A 1 102 ? -6.156 17.671 -2.413 1.00 63.72 102 GLU A N 1
ATOM 809 C CA . GLU A 1 102 ? -7.029 17.418 -1.258 1.00 63.72 102 GLU A CA 1
ATOM 810 C C . GLU A 1 102 ? -6.215 16.884 -0.065 1.00 63.72 102 GLU A C 1
ATOM 812 O O . GLU A 1 102 ? -5.575 15.842 -0.157 1.00 63.72 102 GLU A O 1
ATOM 817 N N . ARG A 1 103 ? -6.295 17.544 1.101 1.00 63.78 103 ARG A N 1
ATOM 818 C CA . ARG A 1 103 ? -5.604 17.127 2.345 1.00 63.78 103 ARG A CA 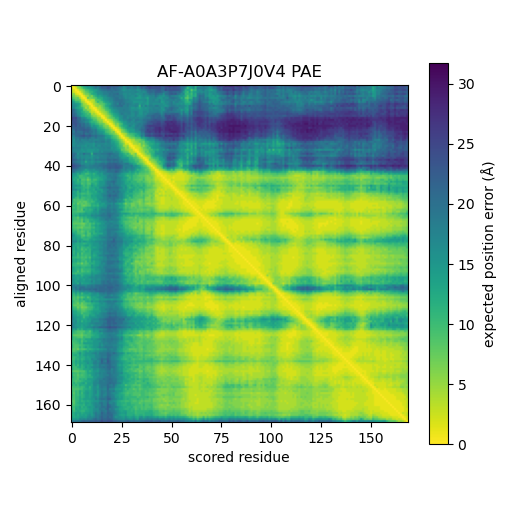1
ATOM 819 C C . ARG A 1 103 ? -6.405 16.144 3.212 1.00 63.78 103 ARG A C 1
ATOM 821 O O . ARG A 1 103 ? -6.276 16.149 4.433 1.00 63.78 103 ARG A O 1
ATOM 828 N N . LYS A 1 104 ? -7.289 15.342 2.614 1.00 70.94 104 LYS A N 1
ATOM 829 C CA . LYS A 1 104 ? -8.159 14.415 3.370 1.00 70.94 104 LYS A CA 1
ATOM 830 C C . LYS A 1 104 ? -7.443 13.150 3.843 1.00 70.94 104 LYS A C 1
ATOM 832 O O . LYS A 1 104 ? -7.944 12.478 4.735 1.00 70.94 104 LYS A O 1
ATOM 837 N N . PHE A 1 105 ? -6.298 12.836 3.250 1.00 76.56 105 PHE A N 1
ATOM 838 C CA . PHE A 1 105 ? -5.476 11.683 3.589 1.00 76.56 105 PHE A CA 1
ATOM 839 C C . PHE A 1 105 ? -4.000 12.082 3.569 1.00 76.56 105 PHE A C 1
ATOM 841 O O . PHE A 1 105 ? -3.623 13.099 2.980 1.00 76.56 105 PHE A O 1
ATOM 848 N N . ARG A 1 106 ? -3.161 11.263 4.200 1.00 83.56 106 ARG A N 1
ATOM 849 C CA . ARG A 1 106 ? -1.711 11.419 4.196 1.00 83.56 106 ARG A CA 1
ATOM 850 C C . ARG A 1 106 ? -1.068 10.090 3.854 1.00 83.56 106 ARG A C 1
ATOM 852 O O . ARG A 1 106 ? -1.199 9.127 4.602 1.00 83.56 106 ARG A O 1
ATOM 859 N N . VAL A 1 107 ? -0.338 10.052 2.747 1.00 88.44 107 VAL A N 1
ATOM 860 C CA . VAL A 1 107 ? 0.527 8.913 2.447 1.00 88.44 107 VAL A CA 1
ATOM 861 C C . VAL A 1 107 ? 1.693 8.947 3.423 1.00 88.44 107 VAL A C 1
ATOM 863 O O . VAL A 1 107 ? 2.483 9.887 3.438 1.00 88.44 107 VAL A O 1
ATOM 866 N N . THR A 1 108 ? 1.748 7.953 4.299 1.00 90.56 108 THR A N 1
ATOM 867 C CA . THR A 1 108 ? 2.762 7.865 5.349 1.00 90.56 108 THR A CA 1
ATOM 868 C C . THR A 1 108 ? 3.712 6.714 5.138 1.00 90.56 108 THR A C 1
ATOM 870 O O . THR A 1 108 ? 4.765 6.725 5.757 1.00 90.56 108 THR A O 1
ATOM 873 N N . SER A 1 109 ? 3.368 5.732 4.308 1.00 92.81 109 SER A N 1
ATOM 874 C CA . SER A 1 109 ? 4.109 4.480 4.205 1.00 92.81 109 SER A CA 1
ATOM 875 C C . SER A 1 109 ? 4.124 3.974 2.769 1.00 92.81 109 SER A C 1
ATOM 877 O O . SER A 1 109 ? 3.071 3.889 2.136 1.00 92.81 109 SER A O 1
ATOM 879 N N . LEU A 1 110 ? 5.307 3.645 2.255 1.00 94.12 110 LEU A N 1
ATOM 880 C CA . LEU A 1 110 ? 5.497 3.172 0.890 1.00 94.12 110 LEU A CA 1
ATOM 881 C C . LEU A 1 110 ? 6.299 1.875 0.866 1.00 94.12 110 LEU A C 1
ATOM 883 O O . LEU A 1 110 ? 7.379 1.773 1.457 1.00 94.12 110 LEU A O 1
ATOM 887 N N . PHE A 1 111 ? 5.787 0.911 0.110 1.00 94.44 111 PHE A N 1
ATOM 888 C CA . PHE A 1 111 ? 6.430 -0.372 -0.120 1.00 94.44 111 PHE A CA 1
ATOM 889 C C . PHE A 1 111 ? 6.508 -0.707 -1.604 1.00 94.44 111 PHE A C 1
ATOM 891 O O . PHE A 1 111 ? 5.604 -0.399 -2.383 1.00 94.44 111 PHE A O 1
ATOM 898 N N . TRP A 1 112 ? 7.580 -1.402 -1.956 1.00 92.75 112 TRP A N 1
ATOM 899 C CA . TRP A 1 112 ? 7.802 -2.011 -3.253 1.00 92.75 112 TRP A CA 1
ATOM 900 C C . TRP A 1 112 ? 7.696 -3.526 -3.130 1.00 92.75 112 TRP A C 1
ATOM 902 O O . TRP A 1 112 ? 8.203 -4.123 -2.181 1.00 92.75 112 TRP A O 1
ATOM 912 N N . HIS A 1 113 ? 7.007 -4.150 -4.074 1.00 92.12 113 HIS A N 1
ATOM 913 C CA . HIS A 1 113 ? 6.802 -5.587 -4.105 1.00 92.12 113 HIS A CA 1
ATOM 914 C C . HIS A 1 113 ? 7.106 -6.111 -5.507 1.00 92.12 113 HIS A C 1
ATOM 916 O O . HIS A 1 113 ? 6.313 -5.946 -6.430 1.00 92.12 113 HIS A O 1
ATOM 922 N N . SER A 1 114 ? 8.275 -6.721 -5.673 1.00 90.44 114 SER A N 1
ATOM 923 C CA . SER A 1 114 ? 8.726 -7.267 -6.953 1.00 90.44 114 SER A CA 1
ATOM 924 C C . SER A 1 114 ? 8.432 -8.764 -6.978 1.00 90.44 114 SER A C 1
ATOM 926 O O . SER A 1 114 ? 8.996 -9.514 -6.185 1.00 90.44 114 SER A O 1
ATOM 928 N N . ILE A 1 115 ? 7.498 -9.202 -7.827 1.00 88.94 115 ILE A N 1
ATOM 929 C CA . ILE A 1 115 ? 7.044 -10.599 -7.854 1.00 88.94 115 ILE A CA 1
ATOM 930 C C . ILE A 1 115 ? 6.810 -11.074 -9.286 1.00 88.94 115 ILE A C 1
ATOM 932 O O . ILE A 1 115 ? 6.075 -10.435 -10.039 1.00 88.94 115 ILE A O 1
ATOM 936 N N . ALA A 1 116 ? 7.419 -12.192 -9.693 1.00 84.56 116 ALA A N 1
ATOM 937 C CA . ALA A 1 116 ? 7.268 -12.730 -11.048 1.00 84.56 116 ALA A CA 1
ATOM 938 C C . ALA A 1 116 ? 6.020 -13.619 -11.161 1.00 84.56 116 ALA A C 1
ATOM 940 O O . ALA A 1 116 ? 5.203 -13.424 -12.069 1.00 84.56 116 ALA A O 1
ATOM 941 N N . ASN A 1 117 ? 5.835 -14.538 -10.211 1.00 80.88 117 ASN A N 1
ATOM 942 C CA . ASN A 1 117 ? 4.718 -15.477 -10.141 1.00 80.88 117 ASN A CA 1
ATOM 943 C C . ASN A 1 117 ? 3.966 -15.359 -8.812 1.00 80.88 117 ASN A C 1
ATOM 945 O O . ASN A 1 117 ? 4.552 -15.091 -7.772 1.00 80.88 117 ASN A O 1
ATOM 949 N N . CYS A 1 118 ? 2.665 -15.656 -8.816 1.00 71.81 118 CYS A N 1
ATOM 950 C CA . CYS A 1 118 ? 1.826 -15.597 -7.611 1.00 71.81 118 CYS A CA 1
ATOM 951 C C . CYS A 1 118 ? 2.263 -16.569 -6.491 1.00 71.81 118 CYS A C 1
ATOM 953 O O . CYS A 1 118 ? 1.871 -16.391 -5.341 1.00 71.81 118 CYS A O 1
ATOM 955 N N . SER A 1 119 ? 3.035 -17.607 -6.823 1.00 77.81 119 SER A N 1
ATOM 956 C CA . SER A 1 119 ? 3.569 -18.592 -5.875 1.00 77.81 119 SER A CA 1
ATOM 957 C C . SER A 1 119 ? 4.884 -18.177 -5.218 1.00 77.81 119 SER A C 1
ATOM 959 O O . SER A 1 119 ? 5.355 -18.880 -4.326 1.00 77.81 119 SER A O 1
ATOM 961 N N . ASP A 1 120 ? 5.511 -17.102 -5.693 1.00 80.88 120 ASP A N 1
ATOM 962 C CA . ASP A 1 120 ? 6.812 -16.679 -5.192 1.00 80.88 120 ASP A CA 1
ATOM 963 C C . ASP A 1 120 ? 6.686 -16.116 -3.768 1.00 80.88 120 ASP A C 1
ATOM 965 O O . ASP A 1 120 ? 5.614 -15.700 -3.315 1.00 80.88 120 ASP A O 1
ATOM 969 N N . GLN A 1 121 ? 7.803 -16.106 -3.042 1.00 78.88 121 GLN A N 1
ATOM 970 C CA . GLN A 1 121 ? 7.843 -15.567 -1.690 1.00 78.88 121 GLN A CA 1
ATOM 971 C C . GLN A 1 121 ? 7.487 -14.076 -1.696 1.00 78.88 121 GLN A C 1
ATOM 973 O O . GLN A 1 121 ? 8.045 -13.278 -2.448 1.00 78.88 121 GLN A O 1
ATOM 978 N N . VAL A 1 122 ? 6.551 -13.696 -0.825 1.00 82.06 122 VAL A N 1
ATOM 979 C CA . VAL A 1 122 ? 6.091 -12.313 -0.723 1.00 82.06 122 VAL A CA 1
ATOM 980 C C . VAL A 1 122 ? 7.076 -11.501 0.110 1.00 82.06 122 VAL A C 1
ATOM 982 O O . VAL A 1 122 ? 7.063 -11.570 1.340 1.00 82.06 122 VAL A O 1
ATOM 985 N N . GLU A 1 123 ? 7.901 -10.699 -0.559 1.00 86.62 123 GLU A N 1
ATOM 986 C CA . GLU A 1 123 ? 8.801 -9.744 0.089 1.00 86.62 123 GLU A CA 1
ATOM 987 C C . GLU A 1 123 ? 8.377 -8.304 -0.211 1.00 86.62 123 GLU A C 1
ATOM 989 O O . GLU A 1 123 ? 8.218 -7.903 -1.366 1.00 86.62 123 GLU A O 1
ATOM 994 N N . TYR A 1 124 ? 8.156 -7.533 0.856 1.00 91.19 124 TYR A N 1
ATOM 995 C CA . TYR A 1 124 ? 7.825 -6.113 0.783 1.00 91.19 124 TYR A CA 1
ATOM 996 C C . TYR A 1 124 ? 9.049 -5.296 1.173 1.00 91.19 124 TYR A C 1
ATOM 998 O O . TYR A 1 124 ? 9.441 -5.262 2.340 1.00 91.19 124 TYR A O 1
ATOM 1006 N N . GLU A 1 125 ? 9.627 -4.606 0.204 1.00 94.38 125 GLU A N 1
ATOM 1007 C CA . GLU A 1 125 ? 10.731 -3.688 0.425 1.00 94.38 125 GLU A CA 1
ATOM 1008 C C . GLU A 1 125 ? 10.191 -2.325 0.859 1.00 94.38 125 GLU A C 1
ATOM 1010 O O . GLU A 1 125 ? 9.333 -1.739 0.202 1.00 94.38 125 GLU A O 1
ATOM 1015 N N . HIS A 1 126 ? 10.673 -1.811 1.988 1.00 95.38 126 HIS A N 1
ATOM 1016 C CA . HIS A 1 126 ? 10.282 -0.492 2.471 1.00 95.38 126 HIS A CA 1
ATOM 1017 C C . HIS A 1 126 ? 11.087 0.591 1.752 1.00 95.38 126 HIS A C 1
ATOM 1019 O O . HIS A 1 126 ? 12.292 0.711 1.966 1.00 95.38 126 HIS A O 1
ATOM 1025 N N . ILE A 1 127 ? 10.411 1.398 0.937 1.00 94.31 127 ILE A N 1
ATOM 1026 C CA . ILE A 1 127 ? 11.057 2.409 0.085 1.00 94.31 127 ILE A CA 1
ATOM 1027 C C . ILE A 1 127 ? 10.922 3.832 0.630 1.00 94.31 127 ILE A C 1
ATOM 1029 O O . ILE A 1 127 ? 11.617 4.736 0.171 1.00 94.31 127 ILE A O 1
ATOM 1033 N N . GLY A 1 128 ? 10.059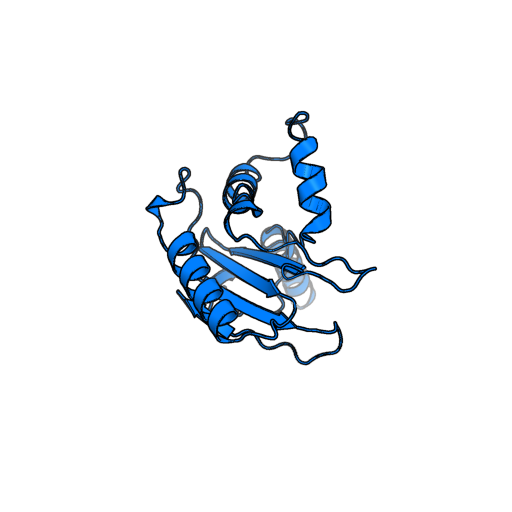 4.056 1.626 1.00 92.75 128 GLY A N 1
ATOM 1034 C CA . GLY A 1 128 ? 10.004 5.345 2.304 1.00 92.75 128 GLY A CA 1
ATOM 1035 C C . GLY A 1 128 ? 8.809 5.550 3.229 1.00 92.75 128 GLY A C 1
ATOM 1036 O O . GLY A 1 128 ? 7.777 4.886 3.128 1.00 92.75 128 GLY A O 1
ATOM 1037 N N . GLY A 1 129 ? 8.955 6.531 4.120 1.00 93.38 129 GLY A N 1
ATOM 1038 C CA . GLY A 1 129 ? 7.961 6.854 5.137 1.00 93.38 129 GLY A CA 1
ATOM 1039 C C . GLY A 1 129 ? 8.081 5.982 6.392 1.00 93.38 129 GLY A C 1
ATOM 1040 O O . GLY A 1 129 ? 9.178 5.651 6.842 1.00 93.38 129 GLY A O 1
ATOM 1041 N N . ALA A 1 130 ? 6.942 5.675 7.005 1.00 93.31 130 ALA A N 1
ATOM 1042 C CA . ALA A 1 130 ? 6.806 4.851 8.192 1.00 93.31 130 ALA A CA 1
ATOM 1043 C C . ALA A 1 130 ? 6.672 3.360 7.820 1.00 93.31 130 ALA A C 1
ATOM 1045 O O . ALA A 1 130 ? 5.958 3.029 6.876 1.00 93.31 130 ALA A O 1
ATOM 1046 N N . PRO A 1 131 ? 7.245 2.432 8.605 1.00 93.38 131 PRO A N 1
ATOM 1047 C CA . PRO A 1 131 ? 7.209 0.994 8.305 1.00 93.38 131 PRO A CA 1
ATOM 1048 C C . PRO A 1 131 ? 5.859 0.314 8.610 1.00 93.38 131 PRO A C 1
ATOM 1050 O O . PRO A 1 131 ? 5.687 -0.880 8.370 1.00 93.38 131 PRO A O 1
ATOM 1053 N N . TYR A 1 132 ? 4.902 1.039 9.187 1.00 92.69 132 TYR A N 1
ATOM 1054 C CA . TYR A 1 132 ? 3.564 0.549 9.509 1.00 92.69 132 TYR A CA 1
ATOM 1055 C C . TYR A 1 132 ? 2.582 1.716 9.596 1.00 92.69 132 TYR A C 1
ATOM 1057 O O . TYR A 1 132 ? 2.969 2.853 9.876 1.00 92.69 132 TYR A O 1
ATOM 1065 N N . ILE A 1 133 ? 1.300 1.406 9.426 1.00 91.88 133 ILE A N 1
ATOM 1066 C CA . ILE A 1 133 ? 0.192 2.320 9.728 1.00 91.88 133 ILE A CA 1
ATOM 1067 C C . ILE A 1 133 ? -0.541 1.849 10.981 1.00 91.88 133 ILE A C 1
ATOM 1069 O O . ILE A 1 133 ? -0.353 0.719 11.441 1.00 91.88 133 ILE A O 1
ATOM 1073 N N . TYR A 1 134 ? -1.347 2.727 11.565 1.00 91.25 134 TYR A N 1
ATOM 1074 C CA . TYR A 1 134 ? -2.076 2.433 12.790 1.00 91.25 134 TYR A CA 1
ATOM 1075 C C . TYR A 1 134 ? -3.571 2.331 12.529 1.00 91.25 134 TYR A C 1
ATOM 1077 O O . TYR A 1 134 ? -4.135 3.178 11.848 1.00 91.25 134 TYR A O 1
ATOM 1085 N N . GLU A 1 135 ? -4.211 1.346 13.148 1.00 90.19 135 GLU A N 1
ATOM 1086 C CA . GLU A 1 135 ? -5.669 1.254 13.217 1.00 90.19 135 GLU A CA 1
ATOM 1087 C C . GLU A 1 135 ? -6.109 1.180 14.679 1.00 90.19 135 GLU A C 1
ATOM 1089 O O . GLU A 1 135 ? -5.416 0.603 15.516 1.00 90.19 135 GLU A O 1
ATOM 1094 N N . THR A 1 136 ? -7.250 1.782 14.998 1.00 90.69 136 THR A N 1
ATOM 1095 C CA . THR A 1 136 ? -7.869 1.731 16.319 1.00 90.69 136 THR A CA 1
ATOM 1096 C C . THR A 1 136 ? -9.187 0.976 16.240 1.00 90.69 136 THR A C 1
ATOM 1098 O O . THR A 1 136 ? -10.097 1.365 15.516 1.00 90.69 136 THR A O 1
ATOM 1101 N N . LEU A 1 137 ? -9.312 -0.095 17.021 1.00 90.50 137 LEU A N 1
ATOM 1102 C CA . LEU A 1 137 ? -10.503 -0.932 17.061 1.00 90.50 137 LEU A CA 1
ATOM 1103 C C . LEU A 1 137 ? -10.821 -1.303 18.508 1.00 90.50 137 LEU A C 1
ATOM 1105 O O . LEU A 1 137 ? -9.952 -1.801 19.218 1.00 90.50 137 LEU A O 1
ATOM 1109 N N . LEU A 1 138 ? -12.057 -1.036 18.947 1.00 90.19 138 LEU A N 1
ATOM 1110 C CA . LEU A 1 138 ? -12.509 -1.267 20.330 1.00 90.19 138 LEU A CA 1
ATOM 1111 C C . LEU A 1 138 ? -11.589 -0.636 21.398 1.00 90.19 138 LEU A C 1
ATOM 1113 O O . LEU A 1 138 ? -11.359 -1.208 22.456 1.00 90.19 138 LEU A O 1
ATOM 1117 N N . GLY A 1 139 ? -11.034 0.547 21.109 1.00 89.12 139 GLY A N 1
ATOM 1118 C CA . GLY A 1 139 ? -10.105 1.249 22.006 1.00 89.12 139 GLY A CA 1
ATOM 1119 C C . GLY A 1 139 ? -8.670 0.706 22.001 1.00 89.12 139 GLY A C 1
ATOM 1120 O O . GLY A 1 139 ? -7.789 1.313 22.605 1.00 89.12 139 GLY A O 1
ATOM 1121 N N . CYS A 1 140 ? -8.399 -0.386 21.284 1.00 91.31 140 CYS A N 1
ATOM 1122 C CA . CYS A 1 140 ? -7.056 -0.923 21.092 1.00 91.31 140 CYS A CA 1
ATOM 1123 C C . CYS A 1 140 ? -6.422 -0.358 19.819 1.00 91.31 140 CYS A C 1
ATOM 1125 O O . CYS A 1 140 ? -7.073 -0.271 18.779 1.00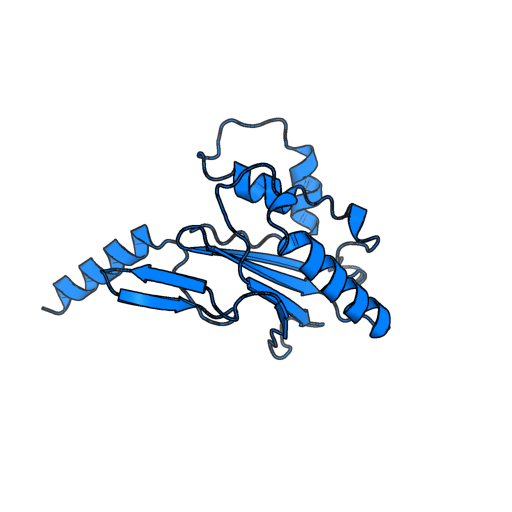 91.31 140 CYS A O 1
ATOM 1127 N N . ARG A 1 141 ? -5.131 -0.015 19.882 1.00 92.25 141 ARG A N 1
ATOM 1128 C CA . ARG A 1 141 ? -4.365 0.503 18.743 1.00 92.25 141 ARG A CA 1
ATOM 1129 C C . ARG A 1 141 ? -3.431 -0.573 18.191 1.00 92.25 141 ARG A C 1
ATOM 1131 O O . ARG A 1 141 ? -2.512 -1.013 18.876 1.00 92.25 141 ARG A O 1
ATOM 1138 N N . PHE A 1 142 ? -3.640 -0.952 16.938 1.00 91.62 142 PHE A N 1
ATOM 1139 C CA . PHE A 1 142 ? -2.891 -1.979 16.223 1.00 91.62 142 PHE A CA 1
ATOM 1140 C C . PHE A 1 142 ? -1.883 -1.349 15.265 1.00 91.62 142 PHE A C 1
ATOM 1142 O O . PHE A 1 142 ? -2.184 -0.366 14.590 1.00 91.62 142 PHE A O 1
ATOM 1149 N N . ARG A 1 143 ? -0.686 -1.938 15.186 1.00 94.12 143 ARG A N 1
ATOM 1150 C CA . ARG A 1 143 ? 0.266 -1.675 14.100 1.00 94.12 143 ARG A CA 1
ATOM 1151 C C . ARG A 1 143 ? -0.048 -2.621 12.952 1.00 94.12 143 ARG A C 1
ATOM 1153 O O . ARG A 1 143 ? -0.058 -3.833 13.152 1.00 94.12 143 ARG A O 1
ATOM 1160 N N . VAL A 1 144 ? -0.275 -2.074 11.766 1.00 91.75 144 VAL A N 1
ATOM 1161 C CA . VAL A 1 144 ? -0.567 -2.845 10.559 1.00 91.75 144 VAL A CA 1
ATOM 1162 C C . VAL A 1 144 ? 0.624 -2.751 9.610 1.00 91.75 144 VAL A C 1
ATOM 1164 O O . VAL A 1 144 ? 0.966 -1.672 9.126 1.00 91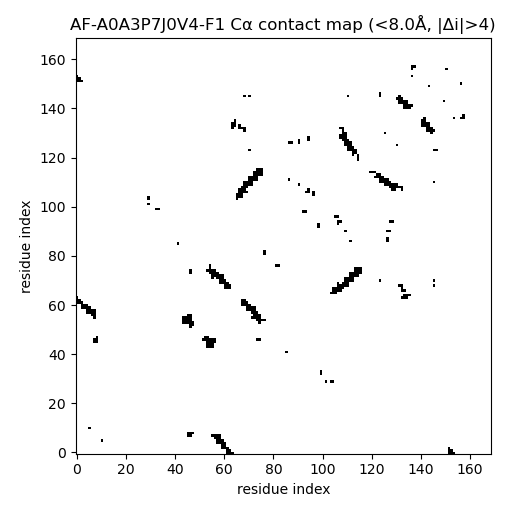.75 144 VAL A O 1
ATOM 1167 N N . SER A 1 145 ? 1.261 -3.896 9.373 1.00 92.19 145 SER A N 1
ATOM 1168 C CA . SER A 1 145 ? 2.337 -4.080 8.395 1.00 92.19 145 SER A CA 1
ATOM 1169 C C . SER A 1 145 ? 1.758 -4.391 7.000 1.00 92.19 145 SER A C 1
ATOM 1171 O O . SER A 1 145 ? 0.572 -4.730 6.893 1.00 92.19 145 SER A O 1
ATOM 1173 N N . PRO A 1 146 ? 2.553 -4.311 5.916 1.00 90.19 146 PRO A N 1
ATOM 1174 C CA . PRO A 1 146 ? 2.075 -4.611 4.560 1.00 90.19 146 PRO A CA 1
ATOM 1175 C C . PRO A 1 146 ? 1.577 -6.055 4.386 1.00 90.19 146 PRO A C 1
ATOM 1177 O O . PRO A 1 146 ? 0.594 -6.277 3.682 1.00 90.19 146 PRO A O 1
ATOM 1180 N N . SER A 1 147 ? 2.191 -7.027 5.066 1.00 89.25 147 SER A N 1
ATOM 1181 C CA . SER A 1 147 ? 1.801 -8.443 5.009 1.00 89.25 147 SER A CA 1
ATOM 1182 C C . SER A 1 147 ? 0.674 -8.818 5.975 1.00 89.25 147 SER A C 1
ATOM 1184 O O . SER A 1 147 ? 0.020 -9.839 5.780 1.00 89.25 147 SER A O 1
ATOM 1186 N N . ALA A 1 148 ? 0.412 -8.009 7.009 1.00 89.56 148 ALA A N 1
ATOM 1187 C CA . ALA A 1 148 ? -0.603 -8.332 8.006 1.00 89.56 148 ALA A CA 1
ATOM 1188 C C . ALA A 1 148 ? -2.005 -8.358 7.386 1.00 89.56 148 ALA A C 1
ATOM 1190 O O . ALA A 1 148 ? -2.389 -7.451 6.637 1.00 89.56 148 ALA A O 1
ATOM 1191 N N . PHE A 1 149 ? -2.793 -9.372 7.740 1.00 87.75 149 PHE A N 1
ATOM 1192 C CA . PHE A 1 149 ? -4.225 -9.364 7.481 1.00 87.75 149 PHE A CA 1
ATOM 1193 C C . PHE A 1 149 ? -4.921 -8.483 8.520 1.00 87.75 149 PHE A C 1
ATOM 1195 O O . PHE A 1 149 ? -4.704 -8.627 9.722 1.00 87.75 149 PHE A O 1
ATOM 1202 N N . PHE A 1 150 ? -5.774 -7.579 8.049 1.00 87.50 150 PHE A N 1
ATOM 1203 C CA . PHE A 1 150 ? -6.648 -6.783 8.898 1.00 87.50 150 PHE A CA 1
ATOM 1204 C C . PHE A 1 150 ? -8.021 -6.682 8.240 1.00 87.50 150 PHE A C 1
ATOM 1206 O O . PHE A 1 150 ? -8.123 -6.684 7.009 1.00 87.50 150 PHE A O 1
ATOM 1213 N N . GLN A 1 151 ? -9.075 -6.616 9.054 1.00 84.56 151 GLN A N 1
ATOM 1214 C CA . GLN A 1 151 ? -10.445 -6.589 8.551 1.00 84.56 151 GLN A CA 1
ATOM 1215 C C . GLN A 1 151 ? -10.661 -5.397 7.627 1.00 84.56 151 GLN A C 1
ATOM 1217 O O . GLN A 1 151 ? -10.397 -4.261 8.009 1.00 84.56 151 GLN A O 1
ATOM 1222 N N . THR A 1 152 ? -11.202 -5.660 6.434 1.00 81.50 152 THR A N 1
ATOM 1223 C CA . THR A 1 152 ? -11.398 -4.644 5.390 1.00 81.50 152 THR A CA 1
ATOM 1224 C C . THR A 1 152 ? -12.438 -3.590 5.749 1.00 81.50 152 THR A C 1
ATOM 1226 O O . THR A 1 152 ? -12.552 -2.577 5.070 1.00 81.50 152 THR A O 1
ATOM 1229 N N . ASN A 1 153 ? -13.211 -3.795 6.809 1.00 86.12 153 ASN A N 1
ATOM 1230 C CA . ASN A 1 153 ? -14.172 -2.828 7.298 1.00 86.12 153 ASN A CA 1
ATOM 1231 C C . ASN A 1 153 ? -14.080 -2.736 8.820 1.00 86.12 153 ASN A C 1
ATOM 1233 O O . ASN A 1 153 ? -14.679 -3.542 9.523 1.00 86.12 153 ASN A O 1
ATOM 1237 N N . SER A 1 154 ? -13.366 -1.726 9.316 1.00 85.94 154 SER A N 1
ATOM 1238 C CA . SER A 1 154 ? -13.162 -1.494 10.748 1.00 85.94 154 SER A CA 1
ATOM 1239 C C . SER A 1 154 ? -14.480 -1.330 11.516 1.00 85.94 154 SER A C 1
ATOM 1241 O O . SER A 1 154 ? -14.601 -1.841 12.623 1.00 85.94 154 SER A O 1
ATOM 1243 N N . GLN A 1 155 ? -15.508 -0.711 10.917 1.00 87.25 155 GLN A N 1
ATOM 1244 C CA . GLN A 1 155 ? -16.821 -0.557 11.563 1.00 87.25 155 GLN A CA 1
ATOM 1245 C C . GLN A 1 155 ? -17.534 -1.906 11.716 1.00 87.25 155 GLN A C 1
ATOM 1247 O O . GLN A 1 155 ? -18.049 -2.223 12.784 1.00 87.25 155 GLN A O 1
ATOM 1252 N N . ALA A 1 156 ? -17.519 -2.735 10.669 1.00 88.50 156 ALA A N 1
ATOM 1253 C CA . ALA A 1 156 ? -18.089 -4.080 10.743 1.00 88.50 156 ALA A CA 1
ATOM 1254 C C . ALA A 1 156 ? -17.273 -4.996 11.667 1.00 88.50 156 ALA A C 1
ATOM 1256 O O . ALA A 1 156 ? -17.849 -5.780 12.412 1.00 88.50 156 ALA A O 1
ATOM 1257 N N . ALA A 1 157 ? -15.943 -4.866 11.664 1.00 90.50 157 ALA A N 1
ATOM 1258 C CA . ALA A 1 157 ? -15.060 -5.590 12.572 1.00 90.50 157 ALA A CA 1
ATOM 1259 C C . ALA A 1 157 ? -15.360 -5.254 14.035 1.00 90.50 157 ALA A C 1
ATOM 1261 O O . ALA A 1 157 ? -15.333 -6.139 14.883 1.00 90.50 157 ALA A O 1
ATOM 1262 N N . GLN A 1 158 ? -15.695 -3.992 14.322 1.00 91.19 158 GLN A N 1
ATOM 1263 C CA . GLN A 1 158 ? -16.082 -3.564 15.659 1.00 91.19 158 GLN A CA 1
ATOM 1264 C C . GLN A 1 158 ? -17.345 -4.295 16.117 1.00 91.19 158 GLN A C 1
ATOM 1266 O O . GLN A 1 158 ? -17.344 -4.882 17.193 1.00 91.19 158 GLN A O 1
ATOM 1271 N N . VAL A 1 159 ? -18.381 -4.326 15.271 1.00 94.56 159 VAL A N 1
ATOM 1272 C CA . VAL A 1 159 ? -19.617 -5.071 15.551 1.00 94.56 159 VAL A CA 1
ATOM 1273 C C . VAL A 1 159 ? -19.318 -6.557 15.737 1.00 94.56 159 VAL A C 1
ATOM 1275 O O . VAL A 1 159 ? -19.700 -7.123 16.753 1.00 94.56 159 VAL A O 1
ATOM 1278 N N . LEU A 1 160 ? -18.578 -7.169 14.808 1.00 93.94 160 LEU A N 1
ATOM 1279 C CA . LEU A 1 160 ? -18.215 -8.586 14.857 1.00 93.94 160 LEU A CA 1
ATOM 1280 C C . LEU A 1 160 ? -17.516 -8.953 16.172 1.00 93.94 160 LEU A C 1
ATOM 1282 O O . LEU A 1 160 ? -17.913 -9.907 16.838 1.00 93.94 160 LEU A O 1
ATOM 1286 N N . TYR A 1 161 ? -16.487 -8.199 16.556 1.00 93.50 161 TYR A N 1
ATOM 1287 C CA . TYR A 1 161 ? -15.708 -8.486 17.758 1.00 93.50 161 TYR A CA 1
ATOM 1288 C C . TYR A 1 161 ? -16.492 -8.213 19.040 1.00 93.50 161 TYR A C 1
ATOM 1290 O O . TYR A 1 161 ? -16.388 -8.998 19.979 1.00 93.50 161 TYR A O 1
ATOM 1298 N N . THR A 1 162 ? -17.330 -7.172 19.076 1.00 94.06 162 THR A N 1
ATOM 1299 C CA . THR A 1 162 ? -18.253 -6.956 20.199 1.00 94.06 162 THR A CA 1
ATOM 1300 C C . THR A 1 162 ? -19.250 -8.105 20.326 1.00 94.06 162 THR A C 1
ATOM 1302 O O . THR A 1 162 ? -19.455 -8.611 21.425 1.00 94.06 162 THR A O 1
ATOM 1305 N N . THR A 1 163 ? -19.844 -8.558 19.219 1.00 94.75 163 THR A N 1
ATOM 1306 C CA . THR A 1 163 ? -20.791 -9.677 19.224 1.00 94.75 163 THR A CA 1
ATOM 1307 C C . THR A 1 163 ? -20.136 -10.954 19.741 1.00 94.75 163 THR A C 1
ATOM 1309 O O . THR A 1 163 ? -20.683 -11.572 20.646 1.00 94.75 163 THR A O 1
ATOM 1312 N N . ILE A 1 164 ? -18.953 -11.321 19.237 1.00 94.88 164 ILE A N 1
ATOM 1313 C CA . ILE A 1 164 ? -18.213 -12.502 19.714 1.00 94.88 164 ILE A CA 1
ATOM 1314 C C . ILE A 1 164 ? -17.896 -12.379 21.209 1.00 94.88 164 ILE A C 1
ATOM 1316 O O . ILE A 1 164 ? -18.145 -13.320 21.956 1.00 94.88 164 ILE A O 1
ATOM 1320 N N . GLY A 1 165 ? -17.406 -11.217 21.656 1.00 93.12 165 GLY A N 1
ATOM 1321 C CA . GLY A 1 165 ? -17.113 -10.972 23.069 1.00 93.12 165 GLY A CA 1
ATOM 1322 C C . GLY A 1 165 ? -18.329 -11.188 23.9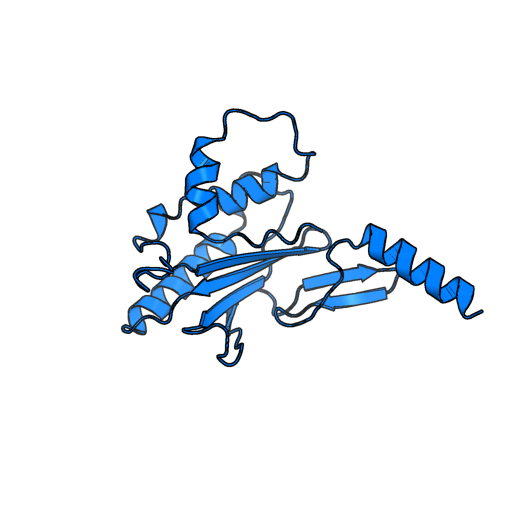73 1.00 93.12 165 GLY A C 1
ATOM 1323 O O . GLY A 1 165 ? -18.200 -11.814 25.018 1.00 93.12 165 GLY A O 1
ATOM 1324 N N . ASN A 1 166 ? -19.515 -10.759 23.533 1.00 94.19 166 ASN A N 1
ATOM 1325 C CA . ASN A 1 166 ? -20.765 -10.958 24.271 1.00 94.19 166 ASN A CA 1
ATOM 1326 C C . ASN A 1 166 ? -21.244 -12.419 24.299 1.00 94.19 166 ASN A C 1
ATOM 1328 O O . ASN A 1 166 ? -21.998 -12.771 25.194 1.00 94.19 166 ASN A O 1
ATOM 1332 N N . PHE A 1 167 ? -20.859 -13.254 23.329 1.00 93.62 167 PHE A N 1
ATOM 1333 C CA . PHE A 1 167 ? -21.213 -14.681 23.313 1.00 93.62 167 PHE A CA 1
ATOM 1334 C C . PHE A 1 167 ? -20.275 -15.548 24.160 1.00 93.62 167 PHE A C 1
ATOM 1336 O O . PHE A 1 167 ? -20.616 -16.686 24.477 1.00 93.62 167 PHE A O 1
ATOM 1343 N N . CYS A 1 168 ? -19.081 -15.049 24.479 1.00 89.12 168 CYS A N 1
ATOM 1344 C CA . CYS A 1 168 ? -18.096 -15.761 25.292 1.00 89.12 168 CYS A CA 1
ATOM 1345 C C . CYS A 1 168 ? -18.177 -15.426 26.791 1.00 89.12 168 CYS A C 1
ATOM 1347 O O . CYS A 1 168 ? -17.478 -16.068 27.576 1.00 89.12 168 CYS A O 1
ATOM 1349 N N . LEU A 1 169 ? -18.977 -14.423 27.165 1.00 66.31 169 LEU A N 1
ATOM 1350 C CA . LEU A 1 169 ? -19.264 -14.011 28.543 1.00 66.31 169 LEU A CA 1
ATOM 1351 C C . LEU A 1 169 ? -20.615 -14.574 28.993 1.00 66.31 169 LEU A C 1
ATOM 1353 O O . LEU A 1 169 ? -20.709 -14.935 30.185 1.00 6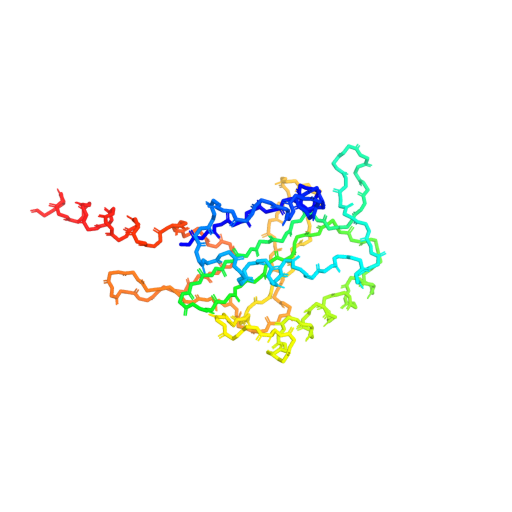6.31 169 LEU A O 1
#